Protein AF-A0A961I9N7-F1 (afdb_monomer)

pLDDT: mean 85.16, std 18.0, range [38.75, 98.56]

Structure (mmCIF, N/CA/C/O backbone):
data_AF-A0A961I9N7-F1
#
_entry.id   AF-A0A961I9N7-F1
#
loop_
_atom_site.group_PDB
_atom_site.id
_atom_site.type_symbol
_ato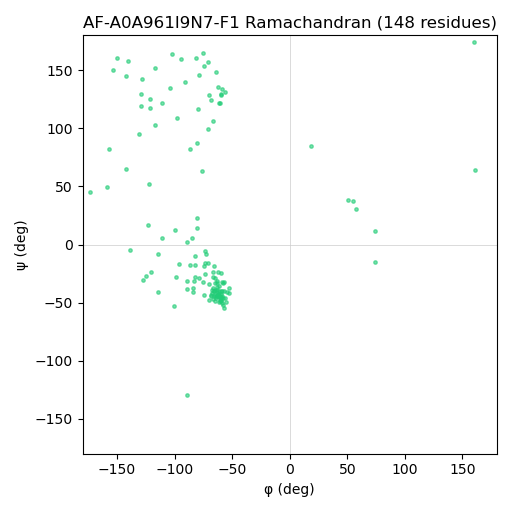m_site.label_atom_id
_atom_site.label_alt_id
_atom_site.label_comp_id
_atom_site.label_asym_id
_atom_site.label_entity_id
_atom_site.label_seq_id
_atom_site.pdbx_PDB_ins_code
_atom_site.Cartn_x
_atom_site.Cartn_y
_atom_site.Cartn_z
_atom_site.occupancy
_atom_site.B_iso_or_equiv
_atom_site.auth_seq_id
_atom_site.auth_comp_id
_atom_site.auth_asym_id
_atom_site.auth_atom_id
_atom_site.pdbx_PDB_model_num
ATOM 1 N N . ASP A 1 1 ? -4.223 23.798 -33.394 1.00 48.16 1 ASP A N 1
ATOM 2 C CA . ASP A 1 1 ? -2.766 23.998 -33.383 1.00 48.16 1 ASP A CA 1
ATOM 3 C C . ASP A 1 1 ? -2.185 23.222 -32.204 1.00 48.16 1 ASP A C 1
ATOM 5 O O . ASP A 1 1 ? -2.801 23.222 -31.146 1.00 48.16 1 ASP A O 1
ATOM 9 N N . VAL A 1 2 ? -1.071 22.515 -32.406 1.00 44.72 2 VAL A N 1
ATOM 10 C CA . VAL A 1 2 ? -0.397 21.593 -31.457 1.00 44.72 2 VAL A CA 1
ATOM 11 C C . VAL A 1 2 ? 0.471 22.373 -30.443 1.00 44.72 2 VAL A C 1
ATOM 13 O O . VAL A 1 2 ? 1.404 21.852 -29.848 1.00 44.72 2 VAL A O 1
ATOM 16 N N . THR A 1 3 ? 0.169 23.653 -30.228 1.00 44.28 3 THR A N 1
ATOM 17 C CA . THR A 1 3 ? 0.970 24.586 -29.414 1.00 44.28 3 THR A CA 1
ATOM 18 C C . THR A 1 3 ? 0.249 25.072 -28.156 1.00 44.28 3 THR A C 1
ATOM 20 O O . THR A 1 3 ? 0.877 25.668 -27.283 1.00 44.28 3 T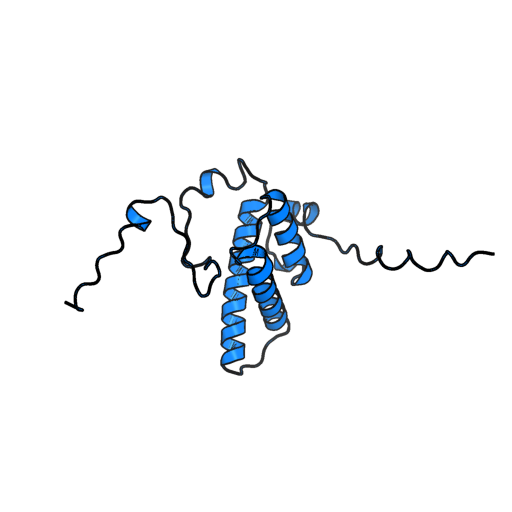HR A O 1
ATOM 23 N N . HIS A 1 4 ? -1.040 24.757 -27.999 1.00 51.62 4 HIS A N 1
ATOM 24 C CA . HIS A 1 4 ? -1.805 25.074 -26.795 1.00 51.62 4 HIS A CA 1
ATOM 25 C C . HIS A 1 4 ? -2.570 23.842 -26.303 1.00 51.62 4 HIS A C 1
ATOM 27 O O . HIS A 1 4 ? -3.669 23.573 -26.794 1.00 51.62 4 HIS A O 1
ATOM 33 N N . PRO A 1 5 ? -2.015 23.070 -25.348 1.00 57.06 5 PRO A N 1
ATOM 34 C CA . PRO A 1 5 ? -2.817 22.087 -24.635 1.00 57.06 5 PRO A CA 1
ATOM 35 C C . PRO A 1 5 ? -3.964 22.821 -23.934 1.00 57.06 5 PRO A C 1
ATOM 37 O O . PRO A 1 5 ? -3.745 23.828 -23.258 1.00 57.06 5 PRO A O 1
ATOM 40 N N . VAL A 1 6 ? -5.194 22.337 -24.122 1.00 59.25 6 VAL A N 1
ATOM 41 C CA . VAL A 1 6 ? -6.343 22.816 -23.348 1.00 59.25 6 VAL A CA 1
ATOM 42 C C . VAL A 1 6 ? -6.034 22.509 -21.880 1.00 59.25 6 VAL A C 1
ATOM 44 O O . VAL A 1 6 ? -5.769 21.344 -21.573 1.00 59.25 6 VAL A O 1
ATOM 47 N N . PRO A 1 7 ? -6.005 23.510 -20.981 1.00 56.34 7 PRO A N 1
ATOM 48 C CA . PRO A 1 7 ? -5.742 23.248 -19.578 1.00 56.34 7 PRO A CA 1
ATOM 49 C C . PRO A 1 7 ? -6.847 22.340 -19.035 1.00 56.34 7 PRO A C 1
ATOM 51 O O . PRO A 1 7 ? -8.031 22.673 -19.123 1.00 56.34 7 PRO A O 1
ATOM 54 N N . ASP A 1 8 ? -6.465 21.172 -18.517 1.00 63.03 8 ASP A N 1
ATOM 55 C CA . ASP A 1 8 ? -7.403 20.275 -17.851 1.00 63.03 8 ASP A CA 1
ATOM 56 C C . ASP A 1 8 ? -7.814 20.893 -16.511 1.00 63.03 8 ASP A C 1
ATOM 58 O O . ASP A 1 8 ? -7.097 20.833 -15.512 1.00 63.03 8 ASP A O 1
ATOM 62 N N . ASN A 1 9 ? -8.986 21.521 -16.517 1.00 68.00 9 ASN A N 1
ATOM 63 C CA . ASN A 1 9 ? -9.570 22.163 -15.346 1.00 68.00 9 ASN A CA 1
ATOM 64 C C . ASN A 1 9 ? -10.445 21.201 -14.531 1.00 68.00 9 ASN A C 1
ATOM 66 O O . ASN A 1 9 ? -11.035 21.621 -13.536 1.00 68.00 9 ASN A O 1
ATOM 70 N N . THR A 1 10 ? -10.557 19.925 -14.915 1.00 61.97 10 THR A N 1
ATOM 71 C CA . THR A 1 10 ? -11.478 18.979 -14.268 1.00 61.97 10 THR A CA 1
ATOM 72 C C . THR A 1 10 ? -11.152 18.837 -12.784 1.00 61.97 10 THR A C 1
ATOM 74 O O . THR A 1 10 ? -12.024 19.060 -11.953 1.00 61.97 10 THR A O 1
ATOM 77 N N . GLY A 1 11 ? -9.880 18.621 -12.429 1.00 61.50 11 GLY A N 1
ATOM 78 C CA . GLY A 1 11 ? -9.436 18.549 -11.027 1.00 61.50 11 GLY A CA 1
ATOM 79 C C . GLY A 1 11 ? -9.402 19.893 -10.275 1.00 61.50 11 GLY A C 1
ATOM 80 O O . GLY A 1 11 ? -9.164 19.911 -9.064 1.00 61.50 11 GLY A O 1
ATOM 81 N N . TYR A 1 12 ? -9.605 21.019 -10.975 1.00 59.81 12 TYR A N 1
ATOM 82 C CA . TYR A 1 12 ? -9.848 22.330 -10.357 1.00 59.81 12 TYR A CA 1
ATOM 83 C C . TYR A 1 12 ? -11.325 22.499 -9.975 1.00 59.81 12 TYR A C 1
ATOM 85 O O . TYR A 1 12 ? -11.633 23.179 -9.000 1.00 59.81 12 TYR A O 1
ATOM 93 N N . ILE A 1 13 ? -12.229 21.873 -10.735 1.00 63.16 13 ILE A N 1
ATOM 94 C CA . ILE A 1 13 ? -13.680 21.963 -10.549 1.00 63.16 13 ILE A CA 1
ATOM 95 C C . ILE A 1 13 ? -14.184 20.882 -9.584 1.00 63.16 13 ILE A C 1
ATOM 97 O O . ILE A 1 13 ? -15.068 21.158 -8.778 1.00 63.16 13 ILE A O 1
ATOM 101 N N . THR A 1 14 ? -13.635 19.668 -9.648 1.00 74.19 14 THR A N 1
ATOM 102 C CA . THR A 1 14 ? -14.040 18.540 -8.801 1.00 74.19 14 THR A CA 1
ATOM 103 C C . THR A 1 14 ? -13.166 18.413 -7.553 1.00 74.19 14 THR A C 1
ATOM 105 O O . THR A 1 14 ? -12.020 18.861 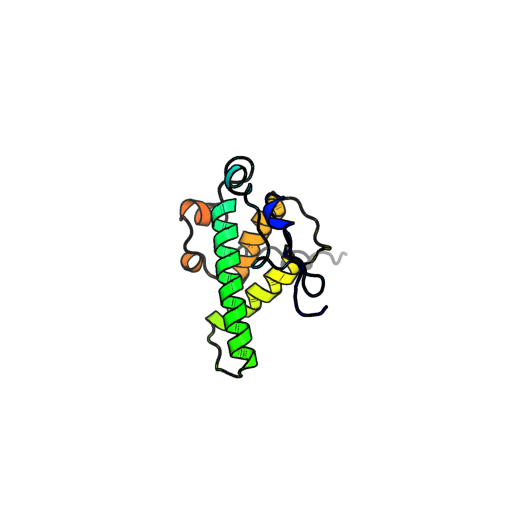-7.486 1.00 74.19 14 THR A O 1
ATOM 108 N N . GLU A 1 15 ? -13.679 17.729 -6.535 1.00 82.38 15 GLU A 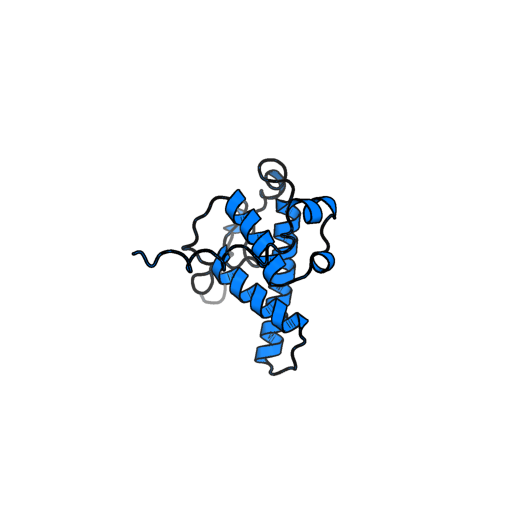N 1
ATOM 109 C CA . GLU A 1 15 ? -12.982 17.502 -5.266 1.00 82.38 15 GLU A CA 1
ATOM 110 C C . GLU A 1 15 ? -11.960 16.353 -5.328 1.00 82.38 15 GLU A C 1
ATOM 112 O O . GLU A 1 15 ? -11.488 15.866 -4.294 1.00 82.38 15 GLU A O 1
ATOM 117 N N . GLY A 1 16 ? -11.606 15.906 -6.531 1.00 82.81 16 GLY A N 1
ATOM 118 C CA . GLY A 1 16 ? -10.704 14.791 -6.766 1.00 82.81 16 GLY A CA 1
ATOM 119 C C . GLY A 1 16 ? -10.835 14.193 -8.162 1.00 82.81 16 GLY A C 1
ATOM 120 O O . GLY A 1 16 ? -11.724 14.550 -8.938 1.00 82.81 16 GLY A O 1
ATOM 121 N N . GLN A 1 17 ? -9.945 13.255 -8.460 1.00 86.94 17 GLN A N 1
ATOM 122 C CA . GLN A 1 17 ? -9.860 12.573 -9.740 1.00 86.94 17 GLN A CA 1
ATOM 123 C C . GLN A 1 17 ? -9.229 11.191 -9.569 1.00 86.94 17 GLN A C 1
ATOM 125 O O . GLN A 1 17 ? -8.382 10.991 -8.694 1.00 86.94 17 GLN A O 1
ATOM 130 N N . PHE A 1 18 ? -9.625 10.258 -10.432 1.00 86.88 18 PHE A N 1
ATOM 131 C CA . PHE A 1 18 ? -8.991 8.952 -10.561 1.00 86.88 18 PHE A CA 1
ATOM 132 C C . PHE A 1 18 ? -8.275 8.874 -11.903 1.00 86.88 18 PHE A C 1
ATOM 134 O O . PHE A 1 18 ? -8.904 9.027 -12.949 1.00 86.88 18 PHE A O 1
ATOM 141 N N . TYR A 1 19 ? -6.970 8.624 -11.867 1.00 88.25 19 TYR A N 1
ATOM 142 C CA . TYR A 1 19 ? -6.194 8.325 -13.062 1.00 88.25 19 TYR A CA 1
ATOM 143 C C . TYR A 1 19 ? -6.159 6.824 -13.297 1.00 88.25 19 TYR A C 1
ATOM 145 O O . TYR A 1 19 ? -6.005 6.029 -12.367 1.00 88.25 19 TYR A O 1
ATOM 153 N N . LEU A 1 20 ? -6.283 6.455 -14.565 1.00 87.56 20 LEU A N 1
ATOM 154 C CA . LEU A 1 20 ? -6.289 5.081 -15.024 1.00 87.56 20 LEU A CA 1
ATOM 155 C C . LEU A 1 20 ? -5.144 4.885 -16.015 1.00 87.56 20 LEU A C 1
ATOM 157 O O . LEU A 1 20 ? -5.077 5.590 -17.019 1.00 87.56 20 LEU A O 1
ATOM 161 N N . HIS A 1 21 ? -4.286 3.905 -15.749 1.00 85.94 21 HIS A N 1
ATOM 162 C CA . HIS A 1 21 ? -3.216 3.495 -16.654 1.00 85.94 21 HIS A CA 1
ATOM 163 C C . HIS A 1 21 ? -3.297 1.981 -16.847 1.00 85.94 21 HIS A C 1
ATOM 165 O O . HIS A 1 21 ? -3.402 1.235 -15.876 1.00 85.94 21 HIS A O 1
ATOM 171 N N . ASP A 1 22 ? -3.297 1.524 -18.100 1.00 83.81 22 ASP A N 1
ATOM 172 C CA . ASP A 1 22 ? -3.302 0.097 -18.456 1.00 83.81 22 ASP A CA 1
ATOM 173 C C . ASP A 1 22 ? -4.392 -0.734 -17.748 1.00 83.81 22 ASP A C 1
ATOM 175 O O . ASP A 1 22 ? -4.165 -1.865 -17.319 1.00 83.81 22 ASP A O 1
ATOM 179 N N . GLY A 1 23 ? -5.590 -0.163 -17.579 1.00 82.50 23 GLY A N 1
ATOM 180 C CA . GLY A 1 23 ? -6.710 -0.850 -16.924 1.00 82.50 23 GLY A CA 1
ATOM 181 C C . GLY A 1 23 ? -6.596 -0.975 -15.395 1.00 82.50 23 GLY A C 1
ATOM 182 O O . GLY A 1 23 ? -7.401 -1.688 -14.795 1.00 82.50 23 GLY A O 1
ATOM 183 N N . ALA A 1 24 ? -5.653 -0.271 -14.756 1.00 87.44 24 ALA A N 1
ATOM 184 C CA . ALA A 1 24 ? -5.496 -0.208 -13.303 1.00 87.44 24 ALA A CA 1
ATOM 185 C C . ALA A 1 24 ? -5.420 1.234 -12.770 1.00 87.44 24 ALA A C 1
ATOM 187 O O . ALA A 1 24 ? -4.814 2.121 -13.377 1.00 87.44 24 ALA A O 1
ATOM 188 N N . LEU A 1 25 ? -6.022 1.465 -11.603 1.00 89.75 25 LEU A N 1
ATOM 189 C CA . LEU A 1 25 ? -5.958 2.755 -10.919 1.00 89.75 25 LEU A CA 1
ATOM 190 C C . LEU A 1 25 ? -4.502 3.138 -10.620 1.00 89.75 25 LEU A C 1
ATOM 192 O O . LEU A 1 25 ? -3.728 2.326 -10.110 1.00 89.75 25 LEU A O 1
ATOM 196 N N . ASP A 1 26 ? -4.143 4.389 -10.905 1.00 89.56 26 ASP A N 1
ATOM 197 C CA . ASP A 1 26 ? -2.873 4.971 -10.478 1.00 89.56 26 ASP A CA 1
ATOM 198 C C . ASP A 1 26 ? -3.079 5.803 -9.206 1.00 89.56 26 ASP A C 1
ATOM 200 O O . ASP A 1 26 ? -3.663 6.893 -9.262 1.00 89.56 26 ASP A O 1
ATOM 204 N N . PRO A 1 27 ? -2.591 5.330 -8.050 1.00 89.75 27 PRO A N 1
ATOM 205 C CA . PRO A 1 27 ? -2.816 6.006 -6.785 1.00 89.75 27 PRO A CA 1
ATOM 206 C C . PRO A 1 27 ? -1.990 7.290 -6.619 1.00 89.75 27 PRO A C 1
ATOM 208 O O . PRO A 1 27 ? -2.310 8.079 -5.734 1.00 89.75 27 PRO A O 1
ATOM 211 N N . PHE A 1 28 ? -0.946 7.518 -7.426 1.00 89.62 28 PHE A N 1
ATOM 212 C CA . PHE A 1 28 ? -0.080 8.699 -7.298 1.00 89.62 28 PHE A CA 1
ATOM 213 C C . PHE A 1 28 ? -0.578 9.895 -8.107 1.00 89.62 28 PHE A C 1
ATOM 215 O O . PHE A 1 28 ? -0.386 11.032 -7.685 1.00 89.62 28 PHE A O 1
ATOM 222 N N . GLY A 1 29 ? -1.234 9.651 -9.244 1.00 84.19 29 GLY A N 1
ATOM 223 C CA . GLY A 1 29 ? -1.956 10.696 -9.974 1.00 84.19 29 GLY A CA 1
ATOM 224 C C . GLY A 1 29 ? -3.317 11.021 -9.350 1.00 84.19 29 G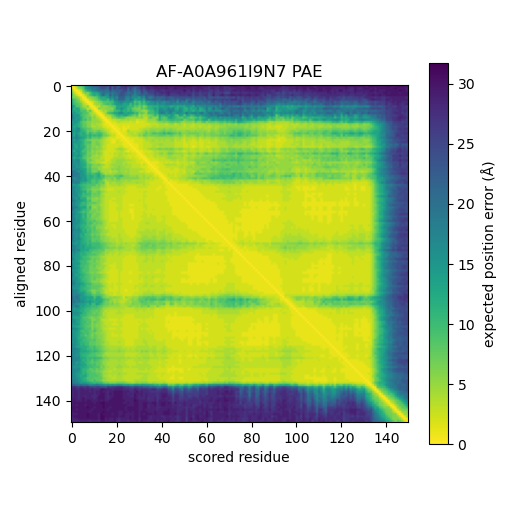LY A C 1
ATOM 225 O O . GLY A 1 29 ? -3.811 12.143 -9.470 1.00 84.19 29 GLY A O 1
ATOM 226 N N . SER A 1 30 ? -3.940 10.042 -8.689 1.00 86.62 30 SER A N 1
ATOM 227 C CA . SER A 1 30 ? -5.296 10.168 -8.148 1.00 86.62 30 SER A CA 1
ATOM 228 C C . SER A 1 30 ? -5.347 10.956 -6.838 1.00 86.62 30 SER A C 1
ATOM 230 O O . SER A 1 30 ? -4.465 10.854 -5.985 1.00 86.62 30 SER A O 1
ATOM 232 N N . LEU A 1 31 ? -6.429 11.707 -6.630 1.00 85.75 31 LEU A N 1
ATOM 233 C CA . LEU A 1 31 ? -6.630 12.512 -5.427 1.00 85.75 31 LEU A CA 1
ATOM 234 C C . LEU A 1 31 ? -8.093 12.499 -4.990 1.00 85.75 31 LEU A C 1
ATOM 236 O O . LEU A 1 31 ? -9.001 12.556 -5.807 1.00 85.75 31 LEU A O 1
ATOM 240 N N . SER A 1 32 ? -8.309 12.519 -3.677 1.00 87.19 32 SER A N 1
ATOM 241 C CA . SER A 1 32 ? -9.573 12.933 -3.069 1.00 87.19 32 SER A CA 1
ATOM 242 C C . SER A 1 32 ? -9.276 13.969 -1.991 1.00 87.19 32 SER A C 1
ATOM 244 O O . SER A 1 32 ? -8.550 13.683 -1.033 1.00 87.19 32 SER A O 1
ATOM 246 N N . ARG A 1 33 ? -9.822 15.178 -2.147 1.00 85.62 33 ARG A N 1
ATOM 247 C CA . ARG A 1 33 ? -9.677 16.289 -1.193 1.00 85.62 33 ARG A CA 1
ATOM 248 C C . ARG A 1 33 ? -10.540 16.077 0.047 1.00 85.62 33 ARG A C 1
ATOM 250 O O . ARG A 1 33 ? -10.135 16.437 1.146 1.00 85.62 33 ARG A O 1
ATOM 257 N N . LEU A 1 34 ? -11.690 15.422 -0.114 1.00 87.19 34 LEU A N 1
ATOM 258 C CA . LEU A 1 34 ? -12.649 15.204 0.970 1.00 87.19 34 LEU A CA 1
ATOM 259 C C . LEU A 1 34 ? -12.308 14.010 1.872 1.00 87.19 34 LEU A C 1
ATOM 261 O O . LEU A 1 34 ? -12.903 13.872 2.942 1.00 87.19 34 LEU A O 1
ATOM 265 N N . LYS A 1 35 ? -11.331 13.168 1.497 1.00 87.94 35 LYS A N 1
ATOM 266 C CA . LYS A 1 35 ? -10.985 11.948 2.249 1.00 87.94 35 LYS A CA 1
ATOM 267 C C . LYS A 1 35 ? -10.724 12.207 3.735 1.00 87.94 35 LYS A C 1
ATOM 269 O O . LYS A 1 35 ? -11.142 11.421 4.581 1.00 87.94 35 LYS A O 1
ATOM 274 N N . GLN A 1 36 ? -10.094 13.336 4.070 1.00 86.25 36 GLN A N 1
ATOM 275 C CA . GLN A 1 36 ? -9.739 13.679 5.452 1.00 86.25 36 GLN A CA 1
ATOM 276 C C . GLN A 1 36 ? -10.957 13.916 6.361 1.00 86.25 36 GLN A C 1
ATOM 278 O O . GLN A 1 36 ? -10.836 13.847 7.585 1.00 86.25 36 GLN A O 1
ATOM 283 N N . HIS A 1 37 ? -12.139 14.165 5.794 1.00 87.88 37 HIS A N 1
ATOM 284 C CA . HIS A 1 37 ? -13.371 14.316 6.568 1.00 87.88 37 HIS A CA 1
ATOM 285 C C . HIS A 1 37 ? -14.013 12.974 6.946 1.00 87.88 37 HIS A C 1
ATOM 287 O O . HIS A 1 37 ? -14.813 12.936 7.876 1.00 87.88 37 HIS A O 1
ATOM 293 N N . VAL A 1 38 ? -13.645 11.881 6.269 1.00 88.44 38 VAL A N 1
ATOM 294 C CA . VAL A 1 38 ? -14.325 10.577 6.360 1.00 88.44 38 VAL A CA 1
ATOM 295 C C . VAL A 1 38 ? -13.420 9.509 6.990 1.00 88.44 38 VAL A C 1
ATOM 297 O O . VAL A 1 38 ? -13.856 8.715 7.833 1.00 88.44 38 VAL A O 1
ATOM 300 N N . VAL A 1 39 ? -12.140 9.504 6.614 1.00 88.81 39 VAL A N 1
ATOM 301 C CA . VAL A 1 39 ? -11.129 8.551 7.093 1.00 88.81 39 VAL A CA 1
ATOM 302 C C . VAL A 1 39 ? -10.984 8.642 8.619 1.00 88.81 39 VAL A C 1
ATOM 304 O O . VAL A 1 39 ? -10.823 9.731 9.168 1.00 88.81 39 VAL A O 1
ATOM 307 N N . GLY A 1 40 ? -11.064 7.505 9.316 1.00 84.81 40 GLY A N 1
ATOM 308 C CA . GLY A 1 40 ? -10.928 7.418 10.776 1.00 84.81 40 GLY A CA 1
ATOM 309 C C . GLY A 1 40 ? -12.115 7.932 11.599 1.00 84.81 40 GLY A C 1
ATOM 310 O O . GLY A 1 40 ? -12.181 7.638 12.786 1.00 84.81 40 GLY A O 1
ATOM 311 N N . LYS A 1 41 ? -13.043 8.693 10.998 1.00 86.62 41 LYS A N 1
ATOM 312 C CA . LYS A 1 41 ? -14.222 9.259 11.683 1.00 86.62 41 LYS A CA 1
ATOM 313 C C . LYS A 1 41 ? -15.494 8.466 11.413 1.00 86.62 41 LYS A C 1
ATOM 315 O O . LYS A 1 41 ? -16.199 8.098 12.339 1.00 86.62 41 LYS A O 1
ATOM 320 N N . ILE A 1 42 ? -15.782 8.255 10.129 1.00 89.62 42 ILE A N 1
ATOM 321 C CA . ILE A 1 42 ? -16.963 7.520 9.648 1.00 89.62 42 ILE A CA 1
ATOM 322 C C . ILE A 1 42 ? -16.584 6.076 9.305 1.00 89.62 42 ILE A C 1
ATOM 324 O O . ILE A 1 42 ? -17.415 5.180 9.353 1.00 89.62 42 ILE A O 1
ATOM 328 N N . THR A 1 43 ? -15.319 5.873 8.935 1.00 92.62 43 THR A N 1
ATOM 329 C CA . THR A 1 43 ? -14.769 4.565 8.563 1.00 92.62 43 THR A CA 1
ATOM 330 C C . THR A 1 43 ? -14.228 3.840 9.800 1.00 92.62 43 THR A C 1
ATOM 332 O O . THR A 1 43 ? -14.917 3.761 10.811 1.00 92.62 43 THR A O 1
ATOM 335 N N . ARG A 1 44 ? -12.992 3.336 9.748 1.00 94.88 44 ARG A N 1
ATOM 336 C CA . ARG A 1 44 ? -12.322 2.628 10.842 1.00 94.88 44 ARG A CA 1
ATOM 337 C C . ARG A 1 44 ? -11.079 3.391 11.291 1.00 94.88 44 ARG A C 1
ATOM 339 O O . ARG A 1 44 ? -10.481 4.120 10.496 1.00 94.88 44 ARG A O 1
ATOM 346 N N . GLU A 1 45 ? -10.695 3.258 12.554 1.00 95.56 45 GLU A N 1
ATOM 347 C CA . GLU A 1 45 ? -9.639 4.049 13.202 1.00 95.56 45 GLU A CA 1
ATOM 348 C C . GLU A 1 45 ? -8.238 3.882 12.585 1.00 95.56 45 GLU A C 1
ATOM 350 O O . GLU A 1 45 ? -7.389 4.769 12.707 1.00 95.56 45 GLU A O 1
ATOM 355 N N . ASP A 1 46 ? -7.990 2.765 11.907 1.00 96.12 46 ASP A N 1
ATOM 356 C CA . ASP A 1 46 ? -6.729 2.402 11.260 1.00 96.12 46 ASP A CA 1
ATOM 357 C C . ASP A 1 46 ? -6.607 2.944 9.830 1.00 96.12 46 ASP A C 1
ATOM 359 O O . ASP A 1 46 ? -5.495 3.064 9.313 1.00 96.12 46 ASP A O 1
ATOM 363 N N . HIS A 1 47 ? -7.726 3.334 9.210 1.00 96.69 47 HIS A N 1
ATOM 364 C CA . HIS A 1 47 ? -7.817 3.660 7.787 1.00 96.69 47 HIS A CA 1
ATOM 365 C C . HIS A 1 47 ? -6.775 4.701 7.334 1.00 96.69 47 HIS A C 1
ATOM 367 O O . HIS A 1 47 ? -6.141 4.542 6.293 1.00 96.69 47 HIS A O 1
ATOM 373 N N . ALA A 1 48 ? -6.523 5.750 8.123 1.00 94.94 48 ALA A N 1
ATOM 374 C CA . ALA A 1 48 ? -5.530 6.762 7.750 1.00 94.94 48 ALA A CA 1
ATOM 375 C C . ALA A 1 48 ? -4.108 6.190 7.676 1.00 94.94 48 ALA A C 1
ATOM 377 O O . ALA A 1 48 ? -3.372 6.472 6.731 1.00 94.94 48 ALA A O 1
ATOM 378 N N . GLN A 1 49 ? -3.715 5.414 8.688 1.00 96.25 49 GLN A N 1
ATOM 379 C CA . GLN A 1 49 ? -2.353 4.897 8.790 1.00 96.25 49 GLN A CA 1
ATOM 380 C C . GLN A 1 49 ? -2.126 3.767 7.795 1.00 96.25 49 GLN A C 1
ATOM 382 O O . GLN A 1 49 ? -1.120 3.799 7.094 1.00 96.25 49 GLN A O 1
ATOM 387 N N . ILE A 1 50 ? -3.084 2.848 7.652 1.00 96.50 50 ILE A N 1
ATOM 388 C CA . ILE A 1 50 ? -2.964 1.744 6.698 1.00 96.50 50 ILE A CA 1
ATOM 389 C C . ILE A 1 50 ? -2.855 2.268 5.260 1.00 96.50 50 ILE A C 1
ATOM 391 O O . ILE A 1 50 ? -1.948 1.870 4.535 1.00 96.50 50 ILE A O 1
ATOM 395 N N . MET A 1 51 ? -3.682 3.251 4.878 1.00 95.19 51 MET A N 1
ATOM 396 C CA . MET A 1 51 ? -3.618 3.887 3.559 1.00 95.19 51 MET A CA 1
ATOM 397 C C . MET A 1 51 ? -2.245 4.526 3.318 1.00 95.19 51 MET A C 1
ATOM 399 O O . MET A 1 51 ? -1.620 4.275 2.289 1.00 95.19 51 MET A O 1
ATOM 403 N N . ASN A 1 52 ? -1.757 5.340 4.260 1.00 95.12 52 ASN A N 1
ATOM 404 C CA . ASN A 1 52 ? -0.469 6.021 4.114 1.00 95.12 52 ASN A CA 1
ATOM 405 C C . ASN A 1 52 ? 0.697 5.026 4.019 1.00 95.12 52 ASN A C 1
ATOM 407 O O . ASN A 1 52 ? 1.575 5.190 3.173 1.00 95.12 52 ASN A O 1
ATOM 411 N N . THR A 1 53 ? 0.689 3.985 4.852 1.00 97.56 53 THR A N 1
ATOM 412 C CA . THR A 1 53 ? 1.715 2.937 4.866 1.00 97.56 53 THR A CA 1
ATOM 413 C C . THR A 1 53 ? 1.728 2.146 3.561 1.00 97.56 53 THR A C 1
ATOM 415 O O . THR A 1 53 ? 2.794 1.948 2.982 1.00 97.56 53 THR A O 1
ATOM 418 N N . MET A 1 54 ? 0.564 1.753 3.036 1.00 97.75 54 MET A N 1
ATOM 419 C CA . MET A 1 54 ? 0.490 1.041 1.757 1.00 97.75 54 MET A CA 1
ATOM 420 C C . MET A 1 54 ? 0.993 1.888 0.586 1.00 97.75 54 MET A C 1
ATOM 422 O O . MET A 1 54 ? 1.719 1.378 -0.262 1.00 97.75 54 MET A O 1
ATOM 426 N N . ILE A 1 55 ? 0.655 3.182 0.546 1.00 96.44 55 ILE A N 1
ATOM 427 C CA . ILE A 1 55 ? 1.145 4.092 -0.500 1.00 96.44 55 ILE A CA 1
ATOM 428 C C . ILE A 1 55 ? 2.661 4.285 -0.406 1.00 96.44 55 ILE A C 1
ATOM 430 O O . ILE A 1 55 ? 3.327 4.275 -1.440 1.00 96.44 55 ILE A O 1
ATOM 434 N N . ARG A 1 56 ? 3.215 4.404 0.810 1.00 97.56 56 ARG A N 1
ATOM 435 C CA . ARG A 1 56 ? 4.668 4.470 1.035 1.00 97.56 56 ARG A CA 1
ATOM 436 C C . ARG A 1 56 ? 5.363 3.234 0.462 1.00 97.56 56 ARG A C 1
ATOM 438 O O . ARG A 1 56 ? 6.220 3.375 -0.405 1.00 97.56 56 ARG A O 1
ATOM 445 N N . PHE A 1 57 ? 4.940 2.036 0.865 1.00 98.31 57 PHE A N 1
ATOM 446 C CA . PHE A 1 57 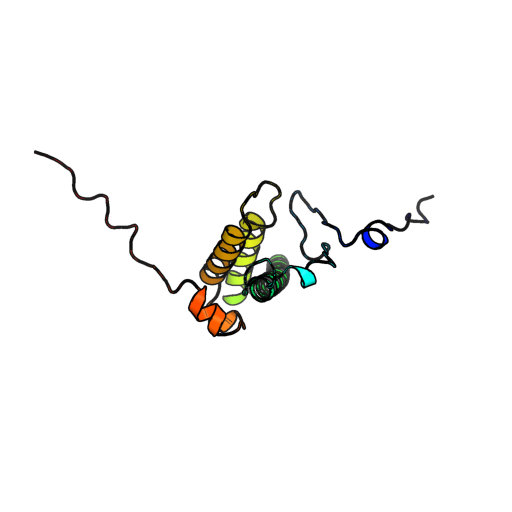? 5.532 0.799 0.352 1.00 98.31 57 PHE A CA 1
ATOM 447 C C . PHE A 1 57 ? 5.314 0.619 -1.150 1.00 98.31 57 PHE A C 1
ATOM 449 O O . PHE A 1 57 ? 6.172 0.067 -1.830 1.00 98.31 57 PHE A O 1
ATOM 456 N N . TYR A 1 58 ? 4.204 1.110 -1.706 1.00 97.62 58 TYR A N 1
ATOM 457 C CA . TYR A 1 58 ? 3.981 1.038 -3.147 1.00 97.62 58 TYR A CA 1
ATOM 458 C C . TYR A 1 58 ? 4.917 1.978 -3.919 1.00 97.62 58 TYR A C 1
ATOM 460 O O . TYR A 1 58 ? 5.354 1.632 -5.016 1.00 97.62 58 TYR A O 1
ATOM 468 N N . ALA A 1 59 ? 5.267 3.138 -3.353 1.00 97.69 59 ALA A N 1
ATOM 469 C CA . ALA A 1 59 ? 6.272 4.030 -3.930 1.00 97.69 59 ALA A CA 1
ATOM 470 C C . ALA A 1 59 ? 7.650 3.357 -3.923 1.00 97.69 59 ALA A C 1
ATOM 472 O O . ALA A 1 59 ? 8.284 3.242 -4.968 1.00 97.69 59 ALA A O 1
ATOM 473 N N . GLU A 1 60 ? 8.045 2.792 -2.783 1.00 98.12 60 GLU A N 1
ATOM 474 C CA . GLU A 1 60 ? 9.302 2.049 -2.654 1.00 98.12 60 GLU A CA 1
ATOM 475 C C . GLU A 1 60 ? 9.348 0.812 -3.573 1.00 98.12 60 GLU A C 1
ATOM 477 O O . GLU A 1 60 ? 10.382 0.505 -4.162 1.00 98.12 60 GLU A O 1
ATOM 482 N N . ALA A 1 61 ? 8.218 0.131 -3.786 1.00 98.06 61 ALA A N 1
ATOM 483 C CA . ALA A 1 61 ? 8.111 -0.973 -4.739 1.00 98.06 61 ALA A CA 1
ATOM 484 C C . ALA A 1 61 ? 8.318 -0.530 -6.193 1.00 98.06 61 ALA A C 1
ATOM 486 O O . ALA A 1 61 ? 8.859 -1.291 -6.999 1.00 98.06 61 ALA A O 1
ATOM 487 N N . ARG A 1 62 ? 7.908 0.693 -6.555 1.00 96.31 62 ARG A N 1
ATOM 488 C CA . ARG A 1 62 ? 8.206 1.261 -7.878 1.00 96.31 62 ARG A CA 1
ATOM 489 C C . ARG A 1 62 ? 9.696 1.536 -8.031 1.00 96.31 62 ARG A C 1
ATOM 491 O O . ARG A 1 62 ? 10.244 1.188 -9.075 1.00 96.31 62 ARG A O 1
ATOM 498 N N . ASP A 1 63 ? 10.341 2.062 -6.996 1.00 97.75 63 ASP A N 1
ATOM 499 C CA . ASP A 1 63 ? 11.789 2.288 -6.993 1.00 97.75 63 ASP A CA 1
ATOM 500 C C . ASP A 1 63 ? 12.549 0.958 -7.099 1.00 97.75 63 ASP A C 1
ATOM 502 O O . ASP A 1 63 ? 13.449 0.819 -7.927 1.00 97.75 63 ASP A O 1
ATOM 506 N N . ALA A 1 64 ? 12.139 -0.068 -6.344 1.00 98.12 64 ALA A N 1
ATOM 507 C CA . ALA A 1 64 ? 12.691 -1.420 -6.443 1.00 98.12 64 ALA A CA 1
ATOM 508 C C . ALA A 1 64 ? 12.499 -2.025 -7.846 1.00 98.12 64 ALA A C 1
ATOM 510 O O . ALA A 1 64 ? 13.419 -2.634 -8.396 1.00 98.12 64 ALA A O 1
ATOM 511 N N . ARG A 1 65 ? 11.337 -1.810 -8.477 1.00 97.38 65 ARG A N 1
ATOM 512 C CA . ARG A 1 65 ? 11.073 -2.260 -9.855 1.00 97.38 65 ARG A CA 1
ATOM 513 C C . ARG A 1 65 ? 11.949 -1.531 -10.870 1.00 97.38 65 ARG A C 1
ATOM 515 O O . ARG A 1 65 ? 12.425 -2.152 -11.817 1.00 97.38 65 ARG A O 1
ATOM 522 N N . GLN A 1 66 ? 12.209 -0.243 -10.663 1.00 97.56 66 GLN A N 1
ATOM 523 C CA . GLN A 1 66 ? 13.152 0.505 -11.489 1.00 97.56 66 GLN A CA 1
ATOM 524 C C . GLN A 1 66 ? 14.581 -0.022 -11.320 1.00 97.56 66 GLN A C 1
ATOM 526 O O . GLN A 1 66 ? 15.259 -0.244 -12.323 1.00 97.56 66 GLN A O 1
ATOM 531 N N . LYS A 1 67 ? 15.022 -0.299 -10.084 1.00 97.31 67 LYS A N 1
ATOM 532 C CA . LYS A 1 67 ? 16.329 -0.927 -9.833 1.00 97.31 67 LYS A CA 1
ATOM 533 C C . LYS A 1 67 ? 16.461 -2.256 -10.577 1.00 97.31 67 LYS A C 1
ATOM 535 O O . LYS A 1 67 ? 17.461 -2.478 -11.255 1.00 97.31 67 LYS A O 1
ATOM 540 N N . GLN A 1 68 ? 15.426 -3.095 -10.501 1.00 97.56 68 GLN A N 1
ATOM 541 C CA . GLN A 1 68 ? 15.368 -4.381 -11.196 1.00 97.56 68 GLN A CA 1
ATOM 542 C C . GLN A 1 68 ? 15.485 -4.215 -12.717 1.00 97.56 68 GLN A C 1
ATOM 544 O O . GLN A 1 68 ? 16.257 -4.927 -13.354 1.00 97.56 68 GLN A O 1
ATOM 549 N N . ALA A 1 69 ? 14.758 -3.258 -13.303 1.00 97.12 69 ALA A N 1
ATOM 550 C CA . ALA A 1 69 ? 14.798 -2.984 -14.741 1.00 97.12 69 ALA A CA 1
ATOM 551 C C . ALA A 1 69 ? 16.172 -2.483 -15.219 1.00 97.12 69 ALA A C 1
ATOM 553 O O . ALA A 1 69 ? 16.557 -2.724 -16.359 1.00 97.12 69 ALA A O 1
ATOM 554 N N . MET A 1 70 ? 16.921 -1.814 -14.342 1.00 97.31 70 MET A N 1
ATOM 555 C CA . MET A 1 70 ? 18.294 -1.367 -14.590 1.00 97.31 70 MET A CA 1
ATOM 556 C C . MET A 1 70 ? 19.349 -2.446 -14.287 1.00 97.31 70 MET A C 1
ATOM 558 O O . MET A 1 70 ? 20.540 -2.161 -14.374 1.00 97.31 70 MET A O 1
ATOM 562 N N . ALA A 1 71 ? 18.925 -3.670 -13.947 1.00 96.50 71 ALA A N 1
ATOM 563 C CA . ALA A 1 71 ? 19.783 -4.797 -13.579 1.00 96.50 71 ALA A CA 1
ATOM 564 C C . ALA A 1 71 ? 20.712 -4.523 -12.378 1.00 96.50 71 ALA A C 1
ATOM 566 O O . ALA A 1 71 ? 21.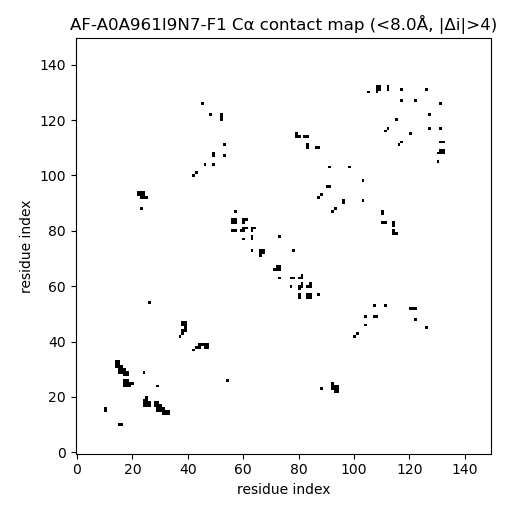798 -5.096 -12.285 1.00 96.50 71 ALA A O 1
ATOM 567 N N . PHE A 1 72 ? 20.287 -3.664 -11.445 1.00 97.06 72 PHE A N 1
ATOM 568 C CA . PHE A 1 72 ? 20.970 -3.520 -10.160 1.00 97.06 72 PHE A CA 1
ATOM 569 C C . PHE A 1 72 ? 20.685 -4.713 -9.243 1.00 97.06 72 PHE A C 1
ATOM 571 O O . PHE A 1 72 ? 19.630 -5.346 -9.328 1.00 97.06 72 PHE A O 1
ATOM 578 N N . GLU A 1 73 ? 21.616 -4.988 -8.329 1.00 96.12 73 GLU A N 1
ATOM 579 C CA . GLU A 1 73 ? 21.407 -5.973 -7.270 1.00 96.12 73 GLU A CA 1
ATOM 580 C C . GLU A 1 73 ? 20.253 -5.547 -6.355 1.00 96.12 73 GLU A C 1
ATOM 582 O O . GLU A 1 73 ? 20.146 -4.386 -5.949 1.00 96.12 73 GLU A O 1
ATOM 587 N N . LEU A 1 74 ? 19.383 -6.505 -6.034 1.00 97.50 74 LEU A N 1
ATOM 588 C CA . LEU A 1 74 ? 18.227 -6.294 -5.174 1.00 97.50 74 LEU A CA 1
ATOM 589 C C . LEU A 1 74 ? 18.494 -6.870 -3.789 1.00 97.50 74 LEU A C 1
ATOM 591 O O . LEU A 1 74 ? 18.953 -8.003 -3.641 1.00 97.50 74 LEU A O 1
ATOM 595 N N . SER A 1 75 ? 18.162 -6.097 -2.761 1.00 97.75 75 SER A N 1
ATOM 596 C CA . SER A 1 75 ? 18.176 -6.588 -1.388 1.00 97.75 75 SER A CA 1
ATOM 597 C C . SER A 1 75 ? 16.976 -7.502 -1.112 1.00 97.75 75 SER A C 1
ATOM 599 O O . SER A 1 75 ? 15.969 -7.494 -1.826 1.00 97.75 75 SER A O 1
ATOM 601 N N . ALA A 1 76 ? 17.030 -8.252 -0.008 1.00 97.38 76 ALA A N 1
ATOM 602 C CA . ALA A 1 76 ? 15.870 -9.008 0.468 1.00 97.38 76 ALA A CA 1
ATOM 603 C C . ALA A 1 76 ? 14.649 -8.102 0.725 1.00 97.38 76 ALA A C 1
ATOM 605 O O . ALA A 1 76 ? 13.516 -8.530 0.523 1.00 97.38 76 ALA A O 1
ATOM 606 N N . TYR A 1 77 ? 14.877 -6.851 1.140 1.00 97.44 77 TYR A N 1
ATOM 607 C CA . TYR A 1 77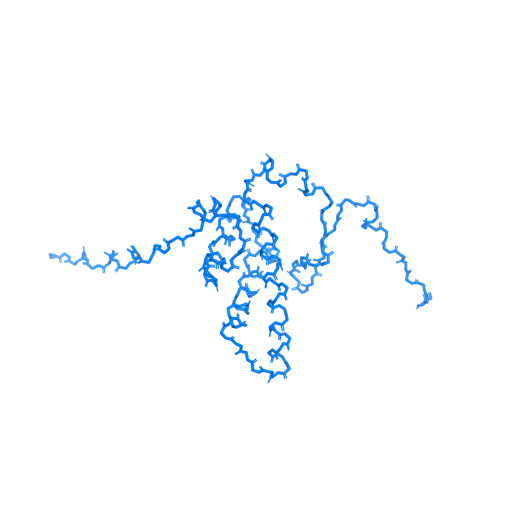 ? 13.822 -5.857 1.318 1.00 97.44 77 TYR A CA 1
ATOM 608 C C . TYR A 1 77 ? 13.212 -5.430 -0.024 1.00 97.44 77 TYR A C 1
ATOM 610 O O . TYR A 1 77 ? 11.992 -5.433 -0.160 1.00 97.44 77 TYR A O 1
ATOM 618 N N . ASP A 1 78 ? 14.036 -5.180 -1.050 1.00 98.19 78 ASP A N 1
ATOM 619 C CA . ASP A 1 78 ? 13.551 -4.868 -2.403 1.00 98.19 78 ASP A CA 1
ATOM 620 C C . ASP A 1 78 ? 12.685 -6.010 -2.965 1.00 98.19 78 ASP A C 1
ATOM 622 O O . ASP A 1 78 ? 11.637 -5.764 -3.555 1.00 98.19 78 ASP A O 1
ATOM 626 N N . HIS A 1 79 ? 13.057 -7.272 -2.733 1.00 98.12 79 HIS A N 1
ATOM 627 C CA . HIS A 1 79 ? 12.229 -8.411 -3.143 1.00 98.12 79 HIS A CA 1
ATOM 628 C C . HIS A 1 79 ? 10.866 -8.452 -2.434 1.00 98.12 79 HIS A C 1
ATOM 630 O O . HIS A 1 79 ? 9.855 -8.751 -3.076 1.00 98.12 79 HIS A O 1
ATOM 636 N N . ARG A 1 80 ? 10.810 -8.123 -1.137 1.00 98.25 80 ARG A N 1
ATOM 637 C CA . ARG A 1 80 ? 9.539 -8.014 -0.397 1.00 98.25 80 ARG A CA 1
ATOM 638 C C . ARG A 1 80 ? 8.694 -6.840 -0.891 1.00 98.25 80 ARG A C 1
ATOM 640 O O . ARG A 1 80 ? 7.489 -7.003 -1.069 1.00 98.25 80 ARG A O 1
ATOM 647 N N . LEU A 1 81 ? 9.319 -5.705 -1.206 1.00 98.50 81 LEU A N 1
ATOM 648 C CA . LEU A 1 81 ? 8.663 -4.559 -1.840 1.00 98.50 81 LEU A CA 1
ATOM 649 C C . LEU A 1 81 ? 8.068 -4.919 -3.206 1.00 98.50 81 LEU A C 1
ATOM 651 O O . LEU A 1 81 ? 6.920 -4.579 -3.476 1.00 98.50 81 LEU A O 1
ATOM 655 N N . LEU A 1 82 ? 8.807 -5.637 -4.056 1.00 98.38 82 LEU A N 1
ATOM 656 C CA . LEU A 1 82 ? 8.303 -6.097 -5.355 1.00 98.38 82 LEU A CA 1
ATOM 657 C C . LEU A 1 82 ? 7.076 -6.999 -5.190 1.00 98.38 82 LEU A C 1
ATOM 659 O O . LEU A 1 82 ? 6.043 -6.737 -5.810 1.00 98.38 82 LEU A O 1
ATOM 663 N N . LYS A 1 83 ? 7.155 -7.987 -4.286 1.00 98.44 83 LYS A N 1
ATOM 664 C CA . LYS A 1 83 ? 6.020 -8.852 -3.928 1.00 98.44 83 LYS A CA 1
ATOM 665 C C . LYS A 1 83 ? 4.818 -8.024 -3.470 1.00 98.44 83 LYS A C 1
ATOM 667 O O . LYS A 1 83 ? 3.711 -8.221 -3.972 1.00 98.44 83 LYS A O 1
ATOM 672 N N . PHE A 1 84 ? 5.030 -7.080 -2.554 1.00 98.56 84 PHE A N 1
ATOM 673 C CA . PHE A 1 84 ? 3.981 -6.182 -2.082 1.00 98.56 84 PHE A CA 1
ATOM 674 C C . PHE A 1 84 ? 3.365 -5.380 -3.233 1.00 98.56 84 PHE A C 1
ATOM 676 O O . PHE A 1 84 ? 2.145 -5.298 -3.335 1.00 98.56 84 PHE A O 1
ATOM 683 N N . GLY A 1 85 ? 4.183 -4.815 -4.122 1.00 97.69 85 GLY A N 1
ATOM 684 C CA . GLY A 1 85 ? 3.716 -4.007 -5.245 1.00 97.69 85 GLY A CA 1
ATOM 685 C C . GLY A 1 85 ? 2.852 -4.786 -6.236 1.00 97.69 85 GLY A C 1
ATOM 686 O O . GLY A 1 85 ? 1.884 -4.234 -6.766 1.00 97.69 85 GLY A O 1
ATOM 687 N N . ASP A 1 86 ? 3.167 -6.058 -6.473 1.00 96.81 86 ASP A N 1
ATOM 688 C CA . ASP A 1 86 ? 2.360 -6.942 -7.318 1.00 96.81 86 ASP A CA 1
ATOM 689 C C . ASP A 1 86 ? 1.023 -7.284 -6.646 1.00 96.81 86 ASP A C 1
ATOM 691 O O . ASP A 1 86 ? -0.040 -7.115 -7.254 1.00 96.81 86 ASP A O 1
ATOM 695 N N . LEU A 1 87 ? 1.052 -7.669 -5.364 1.00 97.50 87 LEU A N 1
ATOM 696 C CA . LEU A 1 87 ? -0.161 -7.923 -4.581 1.00 97.50 87 LEU A CA 1
ATOM 697 C C . LEU A 1 87 ? -1.048 -6.679 -4.500 1.00 97.50 87 LEU A C 1
ATOM 699 O O . LEU A 1 87 ? -2.259 -6.783 -4.680 1.00 97.50 87 LEU A O 1
ATOM 703 N N . PHE A 1 88 ? -0.460 -5.501 -4.284 1.00 96.69 88 PHE A N 1
ATOM 704 C CA . PHE A 1 88 ? -1.184 -4.240 -4.187 1.00 96.69 88 PHE A CA 1
ATOM 705 C C . PHE A 1 88 ? -1.962 -3.935 -5.470 1.00 96.69 88 PHE A C 1
ATOM 707 O O . PHE A 1 88 ? -3.150 -3.604 -5.427 1.00 96.69 88 PHE A O 1
ATOM 714 N N . ARG A 1 89 ? -1.316 -4.108 -6.630 1.00 93.69 89 ARG A N 1
ATOM 715 C CA . ARG A 1 89 ? -1.964 -3.907 -7.930 1.00 93.69 89 ARG A CA 1
ATOM 716 C C . ARG A 1 89 ? -3.140 -4.854 -8.134 1.00 93.69 89 ARG A C 1
ATOM 718 O O . ARG A 1 89 ? -4.220 -4.396 -8.498 1.00 93.69 89 ARG A O 1
ATOM 725 N N . VAL A 1 90 ? -2.935 -6.147 -7.889 1.00 93.19 90 VAL A N 1
ATOM 726 C CA . VAL A 1 90 ? -3.957 -7.179 -8.122 1.00 93.19 90 VAL A CA 1
ATOM 727 C C . VAL A 1 90 ? -5.129 -7.036 -7.153 1.00 93.19 90 VAL A C 1
ATOM 729 O O . VAL A 1 90 ? -6.280 -7.139 -7.568 1.00 93.19 90 VAL A O 1
ATOM 732 N N . ARG A 1 91 ? -4.851 -6.783 -5.871 1.00 94.81 91 ARG A N 1
ATOM 733 C CA . ARG A 1 91 ? -5.865 -6.764 -4.809 1.00 94.81 91 ARG A CA 1
ATOM 734 C C . ARG A 1 91 ? -6.637 -5.454 -4.713 1.00 94.81 91 ARG A C 1
ATOM 736 O O . ARG A 1 91 ? -7.772 -5.494 -4.259 1.00 94.81 91 ARG A O 1
ATOM 743 N N . PHE A 1 92 ? -6.050 -4.317 -5.101 1.00 94.19 92 PHE A N 1
ATOM 744 C CA . PHE A 1 92 ? -6.664 -3.004 -4.850 1.00 94.19 92 PHE A CA 1
ATOM 745 C C . PHE A 1 92 ? -6.809 -2.117 -6.088 1.00 94.19 92 PHE A C 1
ATOM 747 O O . PHE A 1 92 ? -7.733 -1.312 -6.130 1.00 94.19 92 PHE A O 1
ATOM 754 N N . MET A 1 93 ? -5.918 -2.217 -7.081 1.00 92.12 93 MET A N 1
ATOM 755 C CA . MET A 1 93 ? -5.900 -1.267 -8.208 1.00 92.12 93 MET A CA 1
ATOM 756 C C . MET A 1 93 ? -6.654 -1.758 -9.449 1.00 92.12 93 MET A C 1
ATOM 758 O O . MET A 1 93 ? -6.969 -0.954 -10.327 1.00 92.12 93 MET A O 1
ATOM 762 N N . ALA A 1 94 ? -6.943 -3.056 -9.552 1.00 89.81 94 ALA A N 1
ATOM 763 C CA . ALA A 1 94 ? -7.714 -3.605 -10.662 1.00 89.81 94 ALA A CA 1
ATOM 764 C C . ALA A 1 94 ? -9.191 -3.166 -10.587 1.00 89.81 94 ALA A C 1
ATOM 766 O O . ALA A 1 94 ? -9.853 -3.373 -9.574 1.00 89.81 94 ALA A O 1
ATOM 767 N N . ILE A 1 95 ? -9.731 -2.612 -11.683 1.00 84.38 95 ILE A N 1
ATOM 768 C CA . ILE A 1 95 ? -11.102 -2.049 -11.734 1.00 84.38 95 ILE A CA 1
ATOM 769 C C . ILE A 1 95 ? -12.181 -3.086 -11.382 1.00 84.38 95 ILE A C 1
ATOM 771 O O . ILE A 1 95 ? -13.218 -2.743 -10.823 1.00 84.38 95 ILE A O 1
ATOM 775 N N . GLY A 1 96 ? -11.951 -4.360 -11.712 1.00 83.06 96 GLY A N 1
ATOM 776 C CA . GLY A 1 96 ? -12.909 -5.442 -11.460 1.00 83.06 96 GLY A CA 1
ATOM 777 C C . GLY A 1 96 ? -13.029 -5.860 -9.992 1.00 83.06 96 GLY A C 1
ATOM 778 O O . GLY A 1 96 ? -13.869 -6.697 -9.666 1.00 83.06 96 GLY A O 1
ATOM 779 N N . VAL A 1 97 ? -12.200 -5.311 -9.103 1.00 84.81 97 VAL A N 1
ATOM 780 C CA . VAL A 1 97 ? -12.248 -5.632 -7.679 1.00 84.81 97 VAL A CA 1
ATOM 781 C C . VAL A 1 97 ? -13.387 -4.859 -7.019 1.00 84.81 97 VAL A C 1
ATOM 783 O O . VAL A 1 97 ? -13.368 -3.634 -6.939 1.00 84.81 97 VAL A O 1
ATOM 786 N N . SER A 1 98 ? -14.370 -5.590 -6.493 1.00 88.56 98 SER A N 1
ATOM 787 C CA . SER A 1 98 ? -15.469 -5.030 -5.707 1.00 88.56 98 SER A CA 1
ATOM 788 C C . SER A 1 98 ? -15.495 -5.670 -4.324 1.00 88.56 98 SER A C 1
ATOM 790 O O . SER A 1 98 ? -15.677 -6.881 -4.190 1.00 88.56 98 SER A O 1
ATOM 792 N N . MET A 1 99 ? -15.290 -4.863 -3.283 1.00 92.88 99 MET A N 1
ATOM 793 C CA . MET A 1 99 ? -15.386 -5.304 -1.892 1.00 92.88 99 MET A CA 1
ATOM 794 C C . MET A 1 99 ? -15.823 -4.166 -0.969 1.00 92.88 99 MET A C 1
ATOM 796 O O . MET A 1 99 ? -15.725 -2.991 -1.320 1.00 92.88 99 MET A O 1
ATOM 800 N N . THR A 1 100 ? -16.320 -4.524 0.217 1.00 95.00 100 THR A N 1
ATOM 801 C CA . THR A 1 100 ? -16.666 -3.545 1.255 1.00 95.00 100 THR A CA 1
ATOM 802 C C . THR A 1 100 ? -15.405 -2.923 1.844 1.00 95.00 100 THR A C 1
ATOM 804 O O . THR A 1 100 ? -14.328 -3.523 1.802 1.00 95.00 100 THR A O 1
ATOM 807 N N . LEU A 1 101 ? -15.540 -1.729 2.421 1.00 92.88 101 LEU A N 1
ATOM 808 C CA . LEU A 1 101 ? -14.405 -1.011 2.990 1.00 92.88 101 LEU A CA 1
ATOM 809 C C . LEU A 1 101 ? -13.712 -1.817 4.094 1.00 92.88 101 LEU A C 1
ATOM 811 O O . LEU A 1 101 ? -12.493 -1.908 4.106 1.00 92.88 101 LEU A O 1
ATOM 815 N N . GLU A 1 102 ? -14.469 -2.438 4.992 1.00 94.62 102 GLU A N 1
ATOM 816 C CA . GLU A 1 102 ? -13.930 -3.217 6.109 1.00 94.62 102 GLU A CA 1
ATOM 817 C C . GLU A 1 102 ? -13.106 -4.400 5.598 1.00 94.62 102 GLU A C 1
ATOM 819 O O . GLU A 1 102 ? -11.996 -4.622 6.072 1.00 94.62 102 GLU A O 1
ATOM 824 N N . LYS A 1 103 ? -13.602 -5.087 4.559 1.00 95.88 103 LYS A N 1
ATOM 825 C CA . LYS A 1 103 ? -12.869 -6.174 3.902 1.00 95.88 103 LYS A CA 1
ATOM 826 C C . LYS A 1 103 ? -11.600 -5.667 3.229 1.00 95.88 103 LYS A C 1
ATOM 828 O O . LYS A 1 103 ? -10.580 -6.341 3.304 1.00 95.88 103 LYS A O 1
ATOM 833 N N . ALA A 1 104 ? -11.649 -4.492 2.599 1.00 96.31 104 ALA A N 1
ATOM 834 C CA . ALA A 1 104 ? -10.467 -3.881 2.003 1.00 96.31 104 ALA A CA 1
ATOM 835 C C . ALA A 1 104 ? -9.413 -3.559 3.068 1.00 96.31 104 ALA A C 1
ATOM 837 O O . ALA A 1 104 ? -8.249 -3.890 2.877 1.00 96.31 104 ALA A O 1
ATOM 838 N N . LEU A 1 105 ? -9.818 -2.984 4.205 1.00 96.8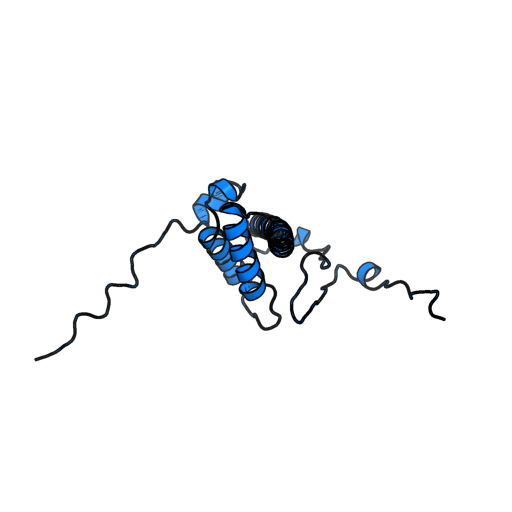1 105 LEU A N 1
ATOM 839 C CA . LEU A 1 105 ? -8.907 -2.662 5.303 1.00 96.81 105 LEU A CA 1
ATOM 840 C C . LEU A 1 105 ? -8.318 -3.926 5.951 1.00 96.81 105 LEU A C 1
ATOM 842 O O . LEU A 1 105 ? -7.129 -3.957 6.252 1.00 96.81 105 LEU A O 1
ATOM 846 N N . ASP A 1 106 ? -9.105 -4.989 6.130 1.00 97.06 106 ASP A N 1
ATOM 847 C CA . ASP A 1 106 ? -8.593 -6.278 6.620 1.00 97.06 106 ASP A CA 1
ATOM 848 C C . ASP A 1 106 ? -7.610 -6.908 5.630 1.00 97.06 106 ASP A C 1
ATOM 850 O O . ASP A 1 106 ? -6.531 -7.365 6.016 1.00 97.06 106 ASP A O 1
ATOM 854 N N . LEU A 1 107 ? -7.937 -6.865 4.337 1.00 97.56 107 LEU A N 1
ATOM 855 C CA . LEU A 1 107 ? -7.051 -7.334 3.278 1.00 97.56 107 LEU A CA 1
ATOM 856 C C . LEU A 1 107 ? -5.760 -6.509 3.218 1.00 97.56 107 LEU A C 1
ATOM 858 O O . LEU A 1 107 ? -4.704 -7.058 2.909 1.00 97.56 107 LEU A O 1
ATOM 862 N N . SER A 1 108 ? -5.802 -5.211 3.527 1.00 97.62 108 SER A N 1
ATOM 863 C CA . SER A 1 108 ? -4.607 -4.371 3.631 1.00 97.62 108 SER A CA 1
ATOM 864 C C . SER A 1 108 ? -3.654 -4.887 4.708 1.00 97.62 108 SER A C 1
ATOM 866 O O . SER A 1 108 ? -2.470 -5.066 4.424 1.00 97.62 108 SER A O 1
ATOM 868 N N . TRP A 1 109 ? -4.159 -5.188 5.907 1.00 98.06 109 TRP A N 1
ATOM 869 C CA . TRP A 1 109 ? -3.353 -5.754 6.994 1.00 98.06 109 TRP A CA 1
ATOM 870 C C . TRP A 1 109 ? -2.775 -7.124 6.644 1.00 98.06 109 TRP A C 1
ATOM 872 O O . TRP A 1 109 ? -1.589 -7.355 6.869 1.00 98.06 109 TRP A O 1
ATOM 882 N N . GLN A 1 110 ? -3.574 -7.998 6.029 1.00 97.88 110 GLN A N 1
ATOM 883 C CA . GLN A 1 110 ? -3.104 -9.298 5.537 1.00 97.88 110 GLN A CA 1
ATOM 884 C C . GLN A 1 110 ? -1.997 -9.135 4.490 1.00 97.88 110 GLN A C 1
ATOM 886 O O . GLN A 1 110 ? -0.944 -9.751 4.598 1.00 97.88 110 GLN A O 1
ATOM 891 N N . THR A 1 111 ? -2.193 -8.241 3.517 1.00 97.94 111 THR A N 1
ATOM 892 C CA . THR A 1 111 ? -1.211 -7.978 2.454 1.00 97.94 111 THR A CA 1
ATOM 893 C C . THR A 1 111 ? 0.110 -7.456 3.016 1.00 97.94 111 THR A C 1
ATOM 895 O O . THR A 1 111 ? 1.172 -7.852 2.538 1.00 97.94 111 THR A O 1
ATOM 898 N N . LEU A 1 112 ? 0.060 -6.581 4.026 1.00 97.69 112 LEU A N 1
ATOM 899 C CA . LEU A 1 112 ? 1.263 -6.098 4.703 1.00 97.69 112 LEU A CA 1
ATOM 900 C C . LEU A 1 112 ? 1.963 -7.221 5.469 1.00 97.69 112 LEU A C 1
ATOM 902 O O . LEU A 1 112 ? 3.163 -7.383 5.288 1.00 97.69 112 LEU A O 1
ATOM 906 N N . ALA A 1 113 ? 1.231 -8.028 6.237 1.00 97.19 113 ALA A N 1
ATOM 907 C CA . ALA A 1 113 ? 1.806 -9.136 7.003 1.00 97.19 113 ALA A CA 1
ATOM 908 C C . ALA A 1 113 ? 2.368 -10.271 6.130 1.00 97.19 113 ALA A C 1
ATOM 910 O O . ALA A 1 113 ? 3.248 -11.013 6.549 1.00 97.19 113 ALA A O 1
ATOM 911 N N . GLU A 1 114 ? 1.897 -10.408 4.889 1.00 96.94 114 GLU A N 1
ATOM 912 C CA . GLU A 1 114 ? 2.500 -11.318 3.909 1.00 96.94 114 GLU A CA 1
ATOM 913 C C . GLU A 1 114 ? 3.872 -10.843 3.397 1.00 96.94 114 GLU A C 1
ATOM 915 O O . GLU A 1 114 ? 4.583 -11.627 2.753 1.00 96.94 114 GLU A O 1
ATOM 920 N N . CYS A 1 115 ? 4.222 -9.569 3.599 1.00 97.56 115 CYS A N 1
ATOM 921 C CA . CYS A 1 115 ? 5.379 -8.931 2.966 1.00 97.56 115 CYS A CA 1
ATOM 922 C C . CYS A 1 115 ? 6.365 -8.291 3.946 1.00 97.56 115 CYS A C 1
ATOM 924 O O . CYS A 1 115 ? 7.537 -8.179 3.605 1.00 97.56 115 CYS A O 1
ATOM 926 N N . PHE A 1 116 ? 5.930 -7.857 5.121 1.00 97.44 116 PHE A N 1
ATOM 927 C CA . PHE A 1 116 ? 6.736 -7.102 6.077 1.00 97.44 116 PHE A CA 1
ATOM 928 C C . PHE A 1 116 ? 6.422 -7.562 7.486 1.00 97.44 116 PHE A C 1
ATOM 930 O O . PHE A 1 116 ? 5.333 -8.071 7.712 1.00 97.44 116 PHE A O 1
ATOM 937 N N . GLU A 1 117 ? 7.345 -7.331 8.409 1.00 95.62 117 GLU A N 1
ATOM 938 C CA . GLU A 1 117 ? 7.127 -7.499 9.841 1.00 95.62 117 GLU A CA 1
ATOM 939 C C . GLU A 1 117 ? 6.413 -6.280 10.444 1.00 95.62 117 GLU A C 1
ATOM 941 O O . GLU A 1 117 ? 6.422 -5.174 9.890 1.00 95.62 117 GLU A O 1
ATOM 946 N N . ALA A 1 118 ? 5.800 -6.468 11.613 1.00 95.06 118 ALA A N 1
ATOM 947 C CA . ALA A 1 118 ? 5.021 -5.438 12.295 1.00 95.06 118 ALA A CA 1
ATOM 948 C C . ALA A 1 118 ? 5.839 -4.163 12.572 1.00 95.06 118 ALA A C 1
ATOM 950 O O . ALA A 1 118 ? 5.349 -3.042 12.399 1.00 95.06 118 ALA A O 1
ATOM 951 N N . GLU A 1 119 ? 7.103 -4.329 12.959 1.00 93.81 119 GLU A N 1
ATOM 952 C CA . GLU A 1 119 ? 8.028 -3.249 13.299 1.00 93.81 119 GLU A CA 1
ATOM 953 C C . GLU A 1 119 ? 8.381 -2.385 12.079 1.00 93.81 119 GLU A C 1
ATOM 955 O O . GLU A 1 119 ? 8.640 -1.188 12.218 1.00 93.81 119 GLU A O 1
ATOM 960 N N . GLU A 1 120 ? 8.336 -2.959 10.872 1.00 94.81 120 GLU A N 1
ATOM 961 C CA . GLU A 1 120 ? 8.629 -2.257 9.615 1.00 94.81 120 GLU A CA 1
ATOM 962 C C . GLU A 1 120 ? 7.491 -1.308 9.201 1.00 94.81 120 GLU A C 1
ATOM 964 O O . GLU A 1 120 ? 7.681 -0.394 8.395 1.00 94.81 120 GLU A O 1
ATOM 969 N N . LEU A 1 121 ? 6.283 -1.486 9.747 1.00 95.06 121 LEU A N 1
ATOM 970 C CA . LEU A 1 121 ? 5.111 -0.719 9.324 1.00 95.06 121 LEU A CA 1
ATOM 971 C C . LEU A 1 121 ? 5.140 0.734 9.808 1.00 95.06 121 LEU A C 1
ATOM 973 O O . LEU A 1 121 ? 4.547 1.601 9.154 1.00 95.06 121 LEU A O 1
ATOM 977 N N . LEU A 1 122 ? 5.850 1.017 10.906 1.00 94.25 122 LEU A N 1
ATOM 978 C CA . LEU A 1 122 ? 5.937 2.343 11.535 1.00 94.25 122 LEU A CA 1
ATOM 979 C C . LEU A 1 122 ? 4.553 2.929 11.885 1.00 94.25 122 LEU A C 1
ATOM 981 O O . LEU A 1 122 ? 4.308 4.127 11.734 1.00 94.25 122 LEU A O 1
ATOM 985 N N . MET A 1 123 ? 3.628 2.070 12.318 1.00 95.44 123 MET A N 1
ATOM 986 C CA . MET A 1 123 ? 2.282 2.452 12.756 1.00 95.44 123 MET A CA 1
ATOM 987 C C . MET A 1 123 ? 2.180 2.466 14.283 1.00 95.44 123 MET A C 1
ATOM 989 O O . MET A 1 123 ? 3.025 1.920 14.988 1.00 95.44 123 MET A O 1
ATOM 993 N N . LYS A 1 124 ? 1.129 3.100 14.818 1.00 96.12 124 LYS A N 1
ATOM 994 C CA . LYS A 1 124 ? 0.852 3.069 16.264 1.00 96.12 124 LYS A CA 1
ATOM 995 C C . LYS A 1 124 ? 0.740 1.624 16.755 1.00 96.12 124 LYS A C 1
ATOM 997 O O . LYS A 1 124 ? -0.056 0.865 16.205 1.00 96.12 124 LYS A O 1
ATOM 1002 N N . GLN A 1 125 ? 1.436 1.304 17.848 1.00 95.81 125 GLN A N 1
ATOM 1003 C CA . GLN A 1 125 ? 1.434 -0.041 18.430 1.00 95.81 125 GLN A CA 1
ATOM 1004 C C . GLN A 1 125 ? 0.017 -0.549 18.725 1.00 95.81 125 GLN A C 1
ATOM 1006 O O . GLN A 1 125 ? -0.320 -1.665 18.365 1.00 95.81 125 GLN A O 1
ATOM 1011 N N . SER A 1 126 ? -0.865 0.314 19.241 1.00 96.38 126 SER A N 1
ATOM 1012 C CA . SER A 1 126 ? -2.260 -0.052 19.512 1.00 96.38 126 SER A CA 1
ATOM 1013 C C . SER A 1 126 ? -3.054 -0.504 18.280 1.00 96.38 126 SER A C 1
ATOM 1015 O O . SER A 1 126 ? -4.041 -1.219 18.425 1.00 96.38 126 SER A O 1
ATOM 1017 N N . LEU A 1 127 ? -2.664 -0.077 17.073 1.00 96.31 127 LEU A N 1
ATOM 1018 C CA . LEU A 1 127 ? -3.262 -0.560 15.828 1.00 96.31 127 LEU A CA 1
ATOM 1019 C C . LEU A 1 127 ? -2.626 -1.873 15.382 1.00 96.31 127 LEU A C 1
ATOM 1021 O O . LEU A 1 127 ? -3.344 -2.768 14.951 1.00 96.31 127 LEU A O 1
ATOM 1025 N N . ILE A 1 128 ? -1.303 -1.987 15.506 1.00 96.62 128 ILE A N 1
ATOM 1026 C CA . ILE A 1 128 ? -0.571 -3.218 15.197 1.00 96.62 128 ILE A CA 1
ATOM 1027 C C . ILE A 1 128 ? -1.106 -4.363 16.061 1.00 96.62 128 ILE A C 1
ATOM 1029 O O . ILE A 1 128 ? -1.568 -5.360 15.519 1.00 96.62 128 ILE A O 1
ATOM 1033 N N . ASP A 1 129 ? -1.171 -4.181 17.378 1.00 95.44 129 ASP A N 1
ATOM 1034 C CA . ASP A 1 129 ? -1.657 -5.201 18.316 1.00 95.44 129 ASP A CA 1
ATOM 1035 C C . ASP A 1 129 ? -3.091 -5.650 17.996 1.00 95.44 129 ASP A C 1
ATOM 1037 O O . ASP A 1 129 ? -3.460 -6.802 18.215 1.00 95.44 129 ASP A O 1
ATOM 1041 N N . LYS A 1 130 ? -3.917 -4.731 17.479 1.00 96.12 130 LYS A N 1
ATOM 1042 C CA . LYS A 1 130 ? -5.335 -4.977 17.204 1.00 96.12 130 LYS A CA 1
ATOM 1043 C C . LYS A 1 130 ? -5.589 -5.643 15.852 1.00 96.12 130 LYS A C 1
ATOM 1045 O O . LYS A 1 130 ? -6.516 -6.443 15.750 1.00 96.12 130 LYS A O 1
ATOM 1050 N N . TYR A 1 131 ? -4.831 -5.279 14.820 1.00 96.56 131 TYR A N 1
ATOM 1051 C CA . TYR A 1 131 ? -5.153 -5.628 13.433 1.00 96.56 131 TYR A CA 1
ATOM 1052 C C . TYR A 1 131 ? -4.085 -6.446 12.721 1.00 96.56 131 TYR A C 1
ATOM 1054 O O . TYR A 1 131 ? -4.406 -7.132 11.751 1.00 96.56 131 TYR A O 1
ATOM 1062 N N . TYR A 1 132 ? -2.829 -6.375 13.159 1.00 95.88 132 TYR A N 1
ATOM 1063 C CA . TYR A 1 132 ? -1.755 -7.103 12.508 1.00 95.88 132 TYR A CA 1
ATOM 1064 C C . TYR A 1 132 ? -1.946 -8.615 12.732 1.00 95.88 132 TYR A C 1
ATOM 1066 O O . TYR A 1 132 ? -2.078 -9.055 13.878 1.00 95.88 132 TYR A O 1
ATOM 1074 N N . PRO A 1 133 ? -1.998 -9.440 11.672 1.00 94.12 133 PRO A N 1
ATOM 1075 C CA . PRO A 1 133 ? -2.127 -10.883 11.818 1.00 94.12 133 PRO A CA 1
ATOM 1076 C C . PRO A 1 133 ? -0.874 -11.484 12.465 1.00 94.12 133 PRO A C 1
ATOM 1078 O O . PRO A 1 133 ? 0.167 -11.635 11.832 1.00 94.12 133 PRO A O 1
ATOM 1081 N N . HIS A 1 134 ? -0.987 -11.882 13.729 1.00 82.69 134 HIS A N 1
ATOM 1082 C CA . HIS A 1 134 ? 0.045 -12.652 14.416 1.00 82.69 134 HIS A CA 1
ATOM 1083 C C . HIS A 1 134 ? -0.132 -14.113 13.991 1.00 82.69 134 HIS A C 1
ATOM 1085 O O . HIS A 1 134 ? -0.949 -14.827 14.564 1.00 82.69 134 HIS A O 1
ATOM 1091 N N . SER A 1 135 ? 0.504 -14.489 12.879 1.00 55.88 135 SER A N 1
ATOM 1092 C CA . SER A 1 135 ? 0.678 -15.864 12.384 1.00 55.88 135 SER A CA 1
ATOM 1093 C C . SER A 1 135 ? -0.285 -16.927 12.956 1.00 55.88 135 SER A C 1
ATOM 1095 O O . SER A 1 135 ? 0.075 -17.733 13.810 1.00 55.88 135 SER A O 1
ATOM 1097 N N . ARG A 1 136 ? -1.488 -17.060 12.376 1.00 43.66 136 ARG A N 1
ATOM 1098 C CA . ARG A 1 136 ? -2.191 -18.360 12.362 1.00 43.66 136 ARG A CA 1
ATOM 1099 C C . ARG A 1 136 ? -1.549 -19.278 11.318 1.00 43.66 136 ARG A C 1
ATOM 1101 O O . ARG A 1 136 ? -2.171 -19.661 10.335 1.00 43.66 136 ARG A O 1
ATOM 1108 N N . GLN A 1 137 ? -0.283 -19.630 11.503 1.00 44.16 137 GLN A N 1
ATOM 1109 C CA . GLN A 1 137 ? 0.298 -20.757 10.777 1.00 44.16 137 GLN A CA 1
ATOM 1110 C C . GLN A 1 137 ? 0.005 -22.032 11.574 1.00 44.16 137 GLN A C 1
ATOM 1112 O O . GLN A 1 137 ? 0.859 -22.416 12.364 1.00 44.16 137 GLN A O 1
ATOM 1117 N N . SER A 1 138 ? -1.198 -22.626 11.444 1.00 38.75 138 SER A N 1
ATOM 1118 C CA . SER A 1 138 ? -1.496 -24.070 11.675 1.00 38.75 138 SER A CA 1
ATOM 1119 C C . SER A 1 138 ? -2.986 -24.414 11.910 1.00 38.75 138 SER A C 1
ATOM 1121 O O . SER A 1 138 ? -3.305 -24.940 12.963 1.00 38.75 138 SER A O 1
ATOM 1123 N N . GLU A 1 139 ? -3.913 -24.228 10.954 1.00 40.56 139 GLU A N 1
ATOM 1124 C CA . GLU A 1 139 ? -5.228 -24.931 11.039 1.00 40.56 139 GLU A CA 1
ATOM 1125 C C . GLU A 1 139 ? -5.806 -25.511 9.725 1.00 40.56 139 GLU A C 1
ATOM 1127 O O . GLU A 1 139 ? -6.764 -26.272 9.791 1.00 40.56 139 GLU A O 1
ATOM 1132 N N . GLU A 1 140 ? -5.206 -25.316 8.544 1.00 41.59 140 GLU A N 1
ATOM 1133 C CA . GLU A 1 140 ? -5.775 -25.846 7.276 1.00 41.59 140 GLU A CA 1
ATOM 1134 C C . GLU A 1 140 ? -5.138 -27.154 6.755 1.00 41.59 140 GLU A C 1
ATOM 1136 O O . GLU A 1 140 ? -5.403 -27.581 5.638 1.00 41.59 140 GLU A O 1
ATOM 1141 N N . GLY A 1 141 ? -4.334 -27.847 7.573 1.00 41.03 141 GLY A N 1
ATOM 1142 C CA . GLY A 1 141 ? -3.634 -29.084 7.180 1.00 41.03 141 GLY A CA 1
ATOM 1143 C C . GLY A 1 141 ? -4.096 -30.390 7.844 1.00 41.03 141 GLY A C 1
ATOM 1144 O O . GLY A 1 141 ? -3.432 -31.406 7.659 1.00 41.03 141 GLY A O 1
ATOM 1145 N N . ARG A 1 142 ? -5.168 -30.401 8.656 1.00 41.88 142 ARG A N 1
ATOM 1146 C CA . ARG A 1 142 ? -5.541 -31.583 9.476 1.00 41.88 142 ARG A CA 1
ATOM 1147 C C . ARG A 1 142 ? -6.957 -32.133 9.258 1.00 41.88 142 ARG A C 1
ATOM 1149 O O . ARG A 1 142 ? -7.425 -32.932 10.061 1.00 41.88 142 ARG A O 1
ATOM 1156 N N . ALA A 1 143 ? -7.630 -31.774 8.170 1.00 45.28 143 ALA A N 1
ATOM 1157 C CA . ALA A 1 143 ? -8.981 -32.261 7.889 1.00 45.28 143 ALA A CA 1
ATOM 1158 C C . ALA A 1 143 ? -9.087 -32.992 6.539 1.00 45.28 143 ALA A C 1
ATOM 1160 O O . ALA A 1 143 ? -9.951 -32.647 5.748 1.00 45.28 143 ALA A O 1
ATOM 1161 N N . ASP A 1 144 ? -8.225 -33.985 6.272 1.00 48.34 144 ASP A N 1
ATOM 1162 C CA . ASP A 1 144 ? -8.536 -35.023 5.264 1.00 48.34 144 ASP A CA 1
ATOM 1163 C C . ASP A 1 144 ? -7.735 -36.336 5.431 1.00 48.34 144 ASP A C 1
ATOM 1165 O O . ASP A 1 144 ? -7.109 -36.852 4.508 1.00 48.34 144 ASP A O 1
ATOM 1169 N N . SER A 1 145 ? -7.697 -36.896 6.642 1.00 48.97 145 SER A N 1
ATOM 1170 C CA . SER A 1 145 ? -7.225 -38.277 6.842 1.00 48.97 145 SER A CA 1
ATOM 1171 C C . SER A 1 145 ? -8.048 -38.978 7.915 1.00 48.97 145 SER A C 1
ATOM 1173 O O . SER A 1 145 ? -7.586 -39.300 9.006 1.00 48.97 145 SER A O 1
ATOM 1175 N N . GLY A 1 146 ? -9.329 -39.176 7.619 1.00 49.50 146 GLY A N 1
ATOM 1176 C CA . GLY A 1 146 ? -10.229 -39.815 8.568 1.00 49.50 146 GLY A CA 1
ATOM 1177 C C . GLY A 1 146 ? -11.611 -40.109 8.020 1.00 49.50 146 GLY A C 1
ATOM 1178 O O . GLY A 1 146 ? -12.579 -39.824 8.711 1.00 49.50 146 GLY A O 1
ATOM 1179 N N . ASN A 1 147 ? -11.722 -40.655 6.805 1.00 50.75 147 ASN A N 1
ATOM 1180 C CA . ASN A 1 147 ? -12.892 -41.464 6.464 1.00 50.75 147 ASN A CA 1
ATOM 1181 C C . ASN A 1 147 ? -12.608 -42.430 5.300 1.00 50.75 147 ASN A C 1
ATOM 1183 O O . ASN A 1 147 ? -12.931 -42.159 4.147 1.00 50.75 147 ASN A O 1
ATOM 1187 N N . ALA A 1 148 ? -11.993 -43.568 5.612 1.00 41.66 148 ALA A N 1
ATOM 1188 C CA . ALA A 1 148 ? -12.172 -44.785 4.831 1.00 41.66 148 ALA A CA 1
ATOM 1189 C C . ALA A 1 148 ? -12.826 -45.792 5.776 1.00 41.66 148 ALA A C 1
ATOM 1191 O O . ALA A 1 148 ? -12.198 -46.274 6.720 1.00 41.66 148 ALA A O 1
ATOM 1192 N N . ALA A 1 149 ? -14.126 -45.959 5.565 1.00 49.16 149 ALA A N 1
ATOM 1193 C CA . ALA A 1 149 ? -15.000 -46.875 6.264 1.00 49.16 149 ALA A CA 1
ATOM 1194 C C . ALA A 1 149 ? -14.600 -48.339 6.016 1.00 49.16 149 ALA A C 1
ATOM 1196 O O . ALA A 1 149 ? -14.031 -48.667 4.974 1.00 49.16 149 ALA A O 1
ATOM 1197 N N . GLU A 1 150 ? -14.865 -49.146 7.045 1.00 40.84 150 GLU A N 1
ATOM 1198 C CA . GLU A 1 150 ? -15.637 -50.404 7.006 1.00 40.84 150 GLU A CA 1
ATOM 1199 C C . GLU A 1 150 ? -15.823 -51.108 5.649 1.00 40.84 150 GLU A C 1
ATOM 1201 O O . GLU A 1 150 ? -16.384 -50.496 4.711 1.00 40.84 150 GLU A O 1
#

Nearest PDB structures (foldseek):
  3vr5-assembly1_F  TM=8.448E-01  e=5.268E-06  Enterococcus hirae
  2dl1-assembly1_A  TM=2.665E-01  e=6.455E+00  Homo sapiens

Radius of gyration: 20.06 Å; Cα contacts (8 Å, |Δi|>4): 118; chains: 1; bounding box: 38×76×53 Å

Foldseek 3Di:
DVPDDDPPCVVVVDQWDWDDDPQWTDPVRTDHNCCVVCACPVANVCRVLLVVLLVVLLVLLVVLVVCVVVVHDHDLLSVLSVQLNVCCGVAPTHPPDDDDPVVSSLVSLVSCLVRDDLVVSPDDPVCCVVRRDPDPPDDPPPPDDDDDDD

Mean predicted aligned error: 9.09 Å

Solvent-accessible surface area (backbone atoms only — not comparable to full-atom values): 9297 Å² total; per-residue (Å²): 121,100,83,63,83,78,80,84,52,61,65,75,76,40,67,42,49,82,37,74,53,96,77,25,55,35,76,85,79,29,46,64,70,62,48,78,77,37,51,41,70,76,62,47,80,54,47,56,58,54,53,52,44,52,52,50,47,40,52,52,10,50,53,36,49,51,39,52,75,70,69,47,90,75,52,77,64,38,53,29,27,40,53,38,36,52,50,46,43,69,72,68,25,33,74,87,64,82,76,56,69,68,57,50,56,53,48,48,35,51,51,45,55,75,46,47,60,78,81,75,60,77,66,62,62,77,51,45,77,71,58,50,71,78,75,87,82,82,78,91,87,79,87,86,85,84,82,82,77,134

Sequence (150 aa):
DVTHPVPDNTGYITEGQFYLHDGALDPFGSLSRLKQHVVGKITREDHAQIMNTMIRFYAEARDARQKQAMAFELSAYDHRLLKFGDLFRVRFMAIGVSMTLEKALDLSWQTLAECFEAEELLMKQSLIDKYYPHSRQSEEGRADSGNAAE

Secondary structure (DSSP, 8-state):
-TT-PPP--HHHHSSEEEEEETTEEEEEEEEESTHHHHTTTTS-TTHHHHHHHHHHHHHHHHHHHHHHHTTPPPPHHHHHHHHHHHHHIIIIIBTT----HHHHHHHHHHHHHTTS-GGGG---HHHHHHHS-----SSSSSSSS-----